Protein AF-A0A9E5E9B1-F1 (afdb_monomer)

Solvent-accessible surface area (backbone atoms only — not comparable to full-atom values): 7248 Å² total; per-residue (Å²): 93,58,74,58,40,26,56,34,20,44,53,23,48,51,59,33,61,75,58,65,75,87,74,56,67,90,76,54,56,95,56,31,43,48,55,49,19,56,43,47,46,57,41,46,51,32,46,51,51,28,53,52,60,43,71,72,50,78,58,89,49,73,68,49,57,66,48,49,62,55,48,51,52,42,44,53,50,50,50,47,35,51,50,53,47,24,52,35,18,61,73,68,45,80,72,79,71,68,72,60,62,58,97,82,41,48,35,51,57,58,32,26,50,54,17,55,80,58,75,17,67,55,47,31,52,82,61,90,64,64,126

Mean predicted aligned error: 3.21 Å

Radius of gyration: 15.57 Å; Cα contacts (8 Å, |Δi|>4): 146; chains: 1; bounding box: 39×21×41 Å

Structure (mmCIF, N/CA/C/O backbone):
data_AF-A0A9E5E9B1-F1
#
_entry.id   AF-A0A9E5E9B1-F1
#
loop_
_atom_site.group_PDB
_atom_site.id
_atom_site.type_symbol
_atom_site.label_atom_id
_atom_site.label_alt_id
_atom_site.label_comp_id
_atom_site.label_asym_id
_atom_site.label_entity_id
_atom_site.label_seq_id
_atom_site.pdbx_PDB_ins_code
_atom_site.Cartn_x
_atom_site.Cartn_y
_atom_site.Cartn_z
_atom_site.occupancy
_atom_site.B_iso_or_equiv
_atom_site.auth_seq_id
_atom_site.auth_comp_id
_atom_site.auth_asym_id
_atom_site.auth_atom_id
_atom_site.pdbx_PDB_model_num
ATOM 1 N N . TRP A 1 1 ? -6.855 1.944 19.009 1.00 93.75 1 TRP A N 1
ATOM 2 C CA . TRP A 1 1 ? -6.585 1.388 17.671 1.00 93.75 1 TRP A CA 1
ATOM 3 C C . TRP A 1 1 ? -6.003 2.449 16.738 1.00 93.75 1 TRP A C 1
ATOM 5 O O . TRP A 1 1 ? -4.863 2.293 16.337 1.00 93.75 1 TRP A O 1
ATOM 15 N N . GLN A 1 2 ? -6.689 3.573 16.507 1.00 94.94 2 GLN A N 1
ATOM 16 C CA . GLN A 1 2 ? -6.242 4.654 15.609 1.00 94.94 2 GLN A CA 1
ATOM 17 C C . GLN A 1 2 ? -4.770 5.093 15.777 1.00 94.94 2 GLN A C 1
ATOM 19 O O . GLN A 1 2 ? -3.991 5.004 14.839 1.00 94.94 2 GLN A O 1
ATOM 24 N N . GLN A 1 3 ? -4.357 5.528 16.976 1.00 96.44 3 GLN A N 1
ATOM 25 C CA . GLN A 1 3 ? -2.970 5.972 17.223 1.00 96.44 3 GLN A CA 1
ATOM 26 C C . GLN A 1 3 ? -1.933 4.869 16.961 1.00 96.44 3 GLN A C 1
ATOM 28 O O . GLN A 1 3 ? -0.807 5.143 16.554 1.00 96.44 3 GLN A O 1
ATOM 33 N N . TYR A 1 4 ? -2.314 3.616 17.213 1.00 97.62 4 TYR A N 1
ATOM 34 C CA . TYR A 1 4 ? -1.470 2.467 16.921 1.00 97.62 4 TYR A CA 1
ATOM 35 C C . TYR A 1 4 ? -1.344 2.264 15.408 1.00 97.62 4 TYR A C 1
ATOM 37 O O . TYR A 1 4 ? -0.228 2.108 14.925 1.00 97.62 4 TYR A O 1
ATOM 45 N N . ALA A 1 5 ? -2.455 2.336 14.670 1.00 98.19 5 ALA A N 1
ATOM 46 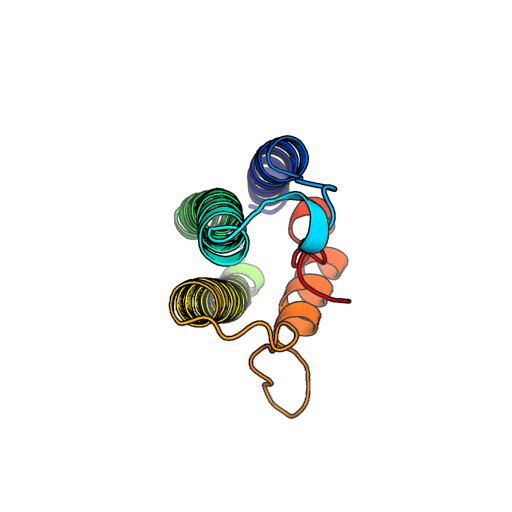C CA . ALA A 1 5 ? -2.454 2.222 13.218 1.00 98.19 5 ALA A CA 1
ATOM 47 C C . ALA A 1 5 ? -1.626 3.321 12.550 1.00 98.19 5 ALA A C 1
ATOM 49 O O . ALA A 1 5 ? -0.724 3.000 11.782 1.00 98.19 5 ALA A O 1
ATOM 50 N N . GLU A 1 6 ? -1.811 4.581 12.950 1.00 98.44 6 GLU A N 1
ATOM 51 C CA . GLU A 1 6 ? -0.997 5.691 12.446 1.00 98.44 6 GLU A CA 1
ATOM 52 C C . GLU A 1 6 ? 0.501 5.432 12.650 1.00 98.44 6 GLU A C 1
ATOM 54 O O . GLU A 1 6 ? 1.291 5.574 11.721 1.00 98.44 6 GLU A O 1
ATOM 59 N N . LYS A 1 7 ? 0.907 4.956 13.835 1.00 98.56 7 LYS A N 1
ATOM 60 C CA . LYS A 1 7 ? 2.312 4.623 14.107 1.00 98.56 7 LYS A CA 1
ATOM 61 C C . LYS A 1 7 ? 2.855 3.533 13.171 1.00 98.56 7 LYS A C 1
ATOM 63 O O . LYS A 1 7 ? 4.022 3.600 12.792 1.00 98.56 7 LYS A O 1
ATOM 68 N N . ARG A 1 8 ? 2.048 2.524 12.821 1.00 98.69 8 ARG A N 1
ATOM 69 C CA . ARG A 1 8 ? 2.454 1.464 11.880 1.00 98.69 8 ARG A CA 1
ATOM 70 C C . ARG A 1 8 ? 2.595 1.998 10.463 1.00 98.69 8 ARG A C 1
ATOM 72 O O . ARG A 1 8 ? 3.590 1.703 9.809 1.00 98.69 8 ARG A O 1
ATOM 79 N N . CYS A 1 9 ? 1.659 2.832 10.032 1.00 98.62 9 CYS A N 1
ATOM 80 C CA . CYS A 1 9 ? 1.703 3.429 8.706 1.00 98.62 9 CYS A CA 1
ATOM 81 C C . CYS A 1 9 ? 2.863 4.425 8.550 1.00 98.62 9 CYS A C 1
ATOM 83 O O . CYS A 1 9 ? 3.536 4.389 7.528 1.00 98.62 9 CYS A O 1
ATOM 85 N N . VAL A 1 10 ? 3.184 5.226 9.578 1.00 98.62 10 VAL A N 1
ATOM 86 C CA . VAL A 1 10 ? 4.380 6.097 9.585 1.00 98.62 10 VAL A CA 1
ATOM 87 C C . VAL A 1 10 ? 5.660 5.288 9.362 1.00 98.62 10 VAL A C 1
ATOM 89 O O . VAL A 1 10 ? 6.511 5.690 8.574 1.00 98.62 10 VAL A O 1
ATOM 92 N N . ALA A 1 11 ? 5.806 4.144 10.038 1.00 98.44 11 ALA A N 1
ATOM 93 C CA . ALA A 1 11 ? 6.977 3.287 9.856 1.00 98.44 11 ALA A CA 1
ATOM 94 C C . ALA A 1 11 ? 7.051 2.729 8.422 1.00 98.44 11 ALA A C 1
ATOM 96 O O . ALA A 1 11 ? 8.099 2.802 7.783 1.00 98.44 11 ALA A O 1
ATOM 97 N N . ALA A 1 12 ? 5.925 2.250 7.882 1.00 98.31 12 ALA A N 1
ATOM 98 C CA . ALA A 1 12 ? 5.861 1.753 6.508 1.00 98.31 12 ALA A CA 1
ATOM 99 C C . ALA A 1 12 ? 6.136 2.841 5.455 1.00 98.31 12 ALA A C 1
ATOM 101 O O . ALA A 1 12 ? 6.774 2.563 4.436 1.00 98.31 12 ALA A O 1
ATOM 102 N N . GLU A 1 13 ? 5.674 4.072 5.694 1.00 97.81 13 GLU A N 1
ATOM 103 C CA . GLU A 1 13 ? 5.943 5.235 4.847 1.00 97.81 13 GLU A CA 1
ATOM 104 C C . GLU A 1 13 ? 7.432 5.593 4.848 1.00 97.81 13 GLU A C 1
ATOM 106 O O . GLU A 1 13 ? 8.003 5.802 3.779 1.00 97.81 13 GLU A O 1
ATOM 111 N N . GLN A 1 14 ? 8.080 5.608 6.017 1.00 97.88 14 GLN A N 1
ATOM 112 C CA . GLN A 1 14 ? 9.519 5.869 6.129 1.00 97.88 14 GLN A CA 1
ATOM 113 C C . GLN A 1 14 ? 10.339 4.854 5.328 1.00 97.88 14 GLN A C 1
ATOM 115 O O . GLN A 1 14 ? 11.145 5.254 4.490 1.00 97.88 14 GLN A O 1
ATOM 120 N N . GLU A 1 15 ? 10.064 3.556 5.500 1.00 97.25 15 GLU A N 1
ATOM 121 C CA . GLU A 1 15 ? 10.721 2.494 4.725 1.00 97.25 15 GLU A CA 1
ATOM 122 C C . GLU A 1 15 ? 10.535 2.695 3.212 1.00 97.25 15 GLU A C 1
ATOM 124 O O . GLU A 1 15 ? 11.467 2.540 2.426 1.00 97.25 15 GLU A O 1
ATOM 129 N N . ARG A 1 16 ? 9.332 3.084 2.783 1.00 96.00 16 ARG A N 1
ATOM 130 C CA . ARG A 1 16 ? 9.040 3.362 1.373 1.00 96.00 16 ARG A CA 1
ATOM 131 C C . ARG A 1 16 ? 9.802 4.560 0.819 1.00 96.00 16 ARG A C 1
ATOM 133 O O . ARG A 1 16 ? 10.263 4.501 -0.318 1.00 96.00 16 ARG A O 1
ATOM 140 N N . VAL A 1 17 ? 9.901 5.645 1.583 1.00 94.38 17 VAL A N 1
ATOM 141 C CA . VAL A 1 17 ? 10.634 6.850 1.173 1.00 94.38 17 VAL A CA 1
ATOM 142 C C . VAL A 1 17 ? 12.117 6.534 0.982 1.00 94.38 17 VAL A C 1
ATOM 144 O O . VAL A 1 17 ? 12.716 6.995 0.015 1.00 94.38 17 VAL A O 1
ATOM 147 N N . GLU A 1 18 ? 12.695 5.697 1.844 1.00 95.69 18 GLU A N 1
ATOM 148 C CA . GLU A 1 18 ? 14.087 5.243 1.723 1.00 95.69 18 GLU A CA 1
ATOM 149 C C . GLU A 1 18 ? 14.337 4.371 0.480 1.00 95.69 18 GLU A C 1
ATOM 151 O O . GLU A 1 18 ? 15.457 4.322 -0.028 1.00 95.69 18 GLU A O 1
ATOM 156 N N . LEU A 1 19 ? 13.299 3.708 -0.037 1.00 94.69 19 LEU A N 1
ATOM 157 C CA . LEU A 1 19 ? 13.359 2.875 -1.242 1.00 94.69 19 LEU A CA 1
ATOM 158 C C . LEU A 1 19 ? 13.196 3.661 -2.553 1.00 94.69 19 LEU A C 1
ATOM 160 O O . LEU A 1 19 ? 13.319 3.065 -3.625 1.00 94.69 19 LEU A O 1
ATOM 164 N N . ALA A 1 20 ? 12.891 4.960 -2.496 1.00 88.81 20 ALA A N 1
ATOM 165 C CA . ALA A 1 20 ? 12.592 5.751 -3.684 1.00 88.81 20 ALA A CA 1
ATOM 166 C C . ALA A 1 20 ? 13.776 5.785 -4.670 1.00 88.81 20 ALA A C 1
ATOM 168 O O . ALA A 1 20 ? 14.876 6.230 -4.343 1.00 88.81 20 ALA A O 1
ATOM 169 N N . ASP A 1 21 ? 13.521 5.368 -5.912 1.00 87.19 21 ASP A N 1
ATOM 170 C CA . ASP A 1 21 ? 14.481 5.427 -7.014 1.00 87.19 21 ASP A CA 1
ATOM 171 C C . ASP A 1 21 ? 14.002 6.416 -8.079 1.00 87.19 21 ASP A C 1
ATOM 173 O O . ASP A 1 21 ? 13.041 6.167 -8.805 1.00 87.19 21 ASP A O 1
ATOM 177 N N . MET A 1 22 ? 14.689 7.557 -8.152 1.00 84.50 22 MET A N 1
ATOM 178 C CA . MET A 1 22 ? 14.358 8.669 -9.049 1.00 84.50 22 MET A CA 1
ATOM 179 C C . MET A 1 22 ? 15.110 8.603 -10.387 1.00 84.50 22 MET A C 1
ATOM 181 O O . MET A 1 22 ? 15.068 9.555 -11.172 1.00 84.50 22 MET A O 1
ATOM 185 N N . ARG A 1 23 ? 15.846 7.516 -10.657 1.00 84.81 23 ARG A N 1
ATOM 186 C CA . ARG A 1 23 ? 16.532 7.329 -11.941 1.00 84.81 23 ARG A CA 1
ATOM 18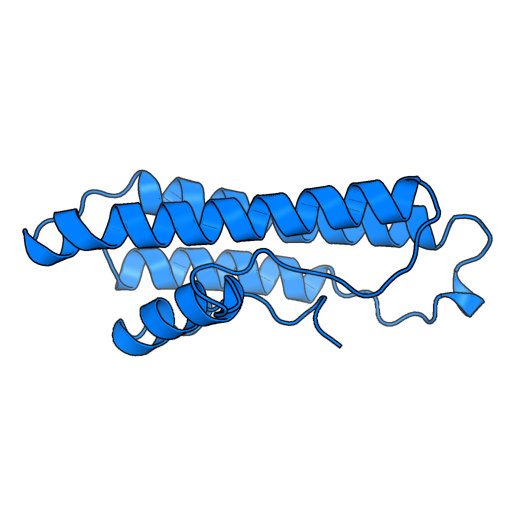7 C C . ARG A 1 23 ? 15.501 7.170 -13.059 1.00 84.81 23 ARG A C 1
ATOM 189 O O . ARG A 1 23 ? 14.474 6.514 -12.897 1.00 84.81 23 ARG A O 1
ATOM 196 N N . ARG A 1 24 ? 15.778 7.741 -14.235 1.00 78.75 24 ARG A N 1
ATOM 197 C CA . ARG A 1 24 ? 14.930 7.517 -15.416 1.00 78.75 24 ARG A CA 1
ATOM 198 C C . ARG A 1 24 ? 15.135 6.097 -15.918 1.00 78.75 24 ARG A C 1
ATOM 200 O O . ARG A 1 24 ? 16.266 5.626 -15.951 1.00 78.75 24 ARG A O 1
ATOM 207 N N . LEU A 1 25 ? 14.073 5.462 -16.414 1.00 74.69 25 LEU A N 1
ATOM 208 C CA . LEU A 1 25 ? 14.152 4.115 -16.996 1.00 74.69 25 LEU A CA 1
ATOM 209 C C . LEU A 1 25 ? 15.171 4.010 -18.147 1.00 74.69 25 LEU A C 1
ATOM 211 O O . LEU A 1 25 ? 15.790 2.968 -18.325 1.00 74.69 25 LEU A O 1
ATOM 215 N N . SER A 1 26 ? 15.404 5.094 -18.895 1.00 73.94 26 SER A N 1
ATOM 216 C CA . SER A 1 26 ? 16.444 5.149 -19.934 1.00 73.94 26 SER A CA 1
ATOM 217 C C . SER A 1 26 ? 17.868 4.975 -19.397 1.00 73.94 26 SER A C 1
ATOM 219 O O . SER A 1 26 ? 18.766 4.614 -20.152 1.00 73.94 26 SER A O 1
ATOM 221 N N . ASP A 1 27 ? 18.074 5.237 -18.105 1.00 69.31 27 ASP A N 1
ATOM 222 C CA . ASP A 1 27 ? 19.386 5.358 -17.476 1.00 69.31 27 ASP A CA 1
ATOM 223 C C . ASP A 1 27 ? 19.770 4.077 -16.689 1.00 69.31 27 ASP A C 1
ATOM 225 O O . ASP A 1 27 ? 20.893 3.975 -16.199 1.00 69.31 27 ASP A O 1
ATOM 229 N N . VAL A 1 28 ? 18.867 3.085 -16.576 1.00 69.44 28 VAL A N 1
ATOM 230 C CA . VAL A 1 28 ? 19.024 1.863 -15.742 1.00 69.44 28 VAL A CA 1
ATOM 231 C C . VAL A 1 28 ? 19.347 0.568 -16.506 1.00 69.44 28 VAL A C 1
ATOM 233 O O . VAL A 1 28 ? 19.501 -0.487 -15.888 1.00 69.44 28 VAL A O 1
ATOM 236 N N . GLY A 1 29 ? 19.549 0.643 -17.825 1.00 74.94 29 GLY A N 1
ATOM 237 C CA . GLY A 1 29 ? 19.970 -0.502 -18.644 1.00 74.94 29 GLY A CA 1
ATOM 238 C C . GLY A 1 29 ? 18.855 -1.536 -18.895 1.00 74.94 29 GLY A C 1
ATOM 239 O O . GLY A 1 29 ? 17.685 -1.246 -18.656 1.00 74.94 29 GLY A O 1
ATOM 240 N N . PRO A 1 30 ? 19.185 -2.737 -19.410 1.00 81.31 30 PRO A N 1
ATOM 241 C CA . PRO A 1 30 ? 18.186 -3.723 -19.843 1.00 81.3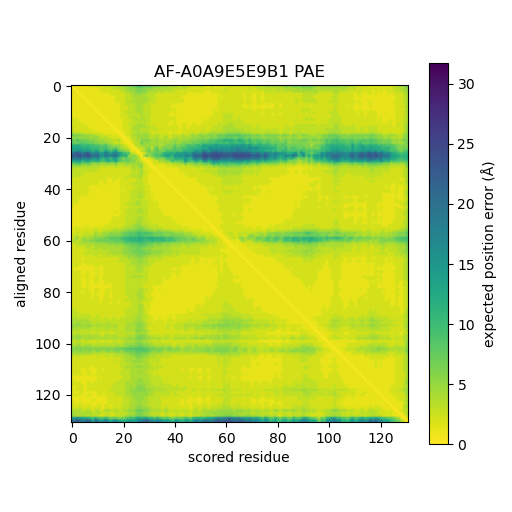1 30 PRO A CA 1
ATOM 242 C C . PRO A 1 30 ? 17.317 -4.283 -18.702 1.00 81.31 30 PRO A C 1
ATOM 244 O O . PRO A 1 30 ? 16.182 -4.671 -18.959 1.00 81.31 30 PRO A O 1
ATOM 247 N N . ASP A 1 31 ? 17.804 -4.257 -17.457 1.00 88.75 31 ASP A N 1
ATOM 248 C CA . ASP A 1 31 ? 17.105 -4.798 -16.277 1.00 88.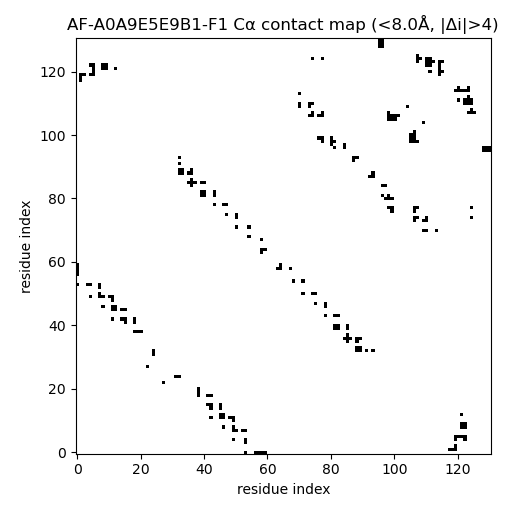75 31 ASP A CA 1
ATOM 249 C C . ASP A 1 31 ? 16.275 -3.740 -15.521 1.00 88.75 31 ASP A C 1
ATOM 251 O O . ASP A 1 31 ? 15.915 -3.919 -14.354 1.00 88.75 31 ASP A O 1
ATOM 255 N N . ALA A 1 32 ? 16.011 -2.591 -16.152 1.00 91.31 32 ALA A N 1
ATOM 256 C CA . ALA A 1 32 ? 15.342 -1.449 -15.534 1.00 91.31 32 ALA A CA 1
ATOM 257 C C . ALA A 1 32 ? 13.981 -1.805 -14.912 1.00 91.31 32 ALA A C 1
ATOM 259 O O . ALA A 1 32 ? 13.672 -1.385 -13.795 1.00 91.31 32 ALA A O 1
ATOM 260 N N . LEU A 1 33 ? 13.172 -2.598 -15.620 1.00 93.12 33 LEU A N 1
ATOM 261 C CA . LEU A 1 33 ? 11.835 -2.978 -15.159 1.00 93.12 33 LEU A CA 1
ATOM 262 C C . LEU A 1 33 ? 11.898 -3.999 -14.022 1.00 93.12 33 LEU A C 1
ATOM 264 O O . LEU A 1 33 ? 11.124 -3.903 -13.074 1.00 93.12 33 LEU A O 1
ATOM 268 N N . GLN A 1 34 ? 12.870 -4.912 -14.049 1.00 94.94 34 GLN A N 1
ATOM 269 C CA . GLN A 1 34 ? 13.113 -5.872 -12.974 1.00 94.94 34 GLN A CA 1
ATOM 270 C C . GLN A 1 34 ? 13.569 -5.162 -11.693 1.00 94.94 34 GLN A C 1
ATOM 272 O O . GLN A 1 34 ? 13.075 -5.473 -10.608 1.00 94.94 34 GLN A O 1
ATOM 277 N N . GLN A 1 35 ? 14.461 -4.172 -11.806 1.00 94.00 35 GLN A N 1
ATOM 278 C CA . GLN A 1 35 ? 14.867 -3.338 -10.669 1.00 94.00 35 GLN A CA 1
ATOM 279 C C . GLN A 1 35 ? 13.675 -2.569 -10.091 1.00 94.00 35 GLN A C 1
ATOM 281 O O . GLN A 1 35 ? 13.487 -2.551 -8.873 1.00 94.00 35 GLN A O 1
ATOM 286 N N . ARG A 1 36 ? 12.831 -1.988 -10.954 1.00 94.06 36 ARG A N 1
ATOM 287 C CA . ARG A 1 36 ? 11.622 -1.277 -10.524 1.00 94.06 36 ARG A CA 1
ATOM 288 C C . ARG A 1 36 ? 10.630 -2.208 -9.830 1.00 94.06 36 ARG A C 1
ATOM 290 O O . ARG A 1 36 ? 10.155 -1.867 -8.753 1.00 94.06 36 ARG A O 1
ATOM 297 N N . ALA A 1 37 ? 10.372 -3.390 -10.386 1.00 96.38 37 ALA A N 1
ATOM 298 C CA . ALA A 1 37 ? 9.516 -4.401 -9.769 1.00 96.38 37 ALA A CA 1
ATOM 299 C C . ALA A 1 37 ? 10.006 -4.783 -8.363 1.00 96.38 37 ALA A C 1
ATOM 301 O O . ALA A 1 37 ? 9.216 -4.843 -7.426 1.00 96.38 37 ALA A O 1
ATOM 302 N N . ALA A 1 38 ? 11.319 -4.962 -8.186 1.00 97.25 38 ALA A N 1
ATOM 303 C CA . ALA A 1 38 ? 11.906 -5.276 -6.884 1.00 97.25 38 ALA A CA 1
ATOM 304 C C . ALA A 1 38 ? 11.757 -4.135 -5.858 1.00 97.25 38 ALA A C 1
ATOM 306 O O . ALA A 1 38 ? 11.636 -4.395 -4.661 1.00 97.25 38 ALA A O 1
ATOM 307 N N . ILE A 1 39 ? 11.769 -2.873 -6.299 1.00 96.44 39 ILE A N 1
ATOM 308 C CA . ILE A 1 39 ? 11.473 -1.724 -5.430 1.00 96.44 39 ILE A CA 1
ATOM 309 C C . ILE A 1 39 ? 9.991 -1.717 -5.050 1.00 96.44 39 ILE A C 1
ATOM 311 O O . ILE A 1 39 ? 9.672 -1.553 -3.872 1.00 96.44 39 ILE A O 1
ATOM 315 N N . VAL A 1 40 ? 9.095 -1.946 -6.019 1.00 97.19 40 VAL A N 1
ATOM 316 C CA . VAL A 1 40 ? 7.647 -2.040 -5.778 1.00 97.19 40 VAL A CA 1
ATOM 317 C C . VAL A 1 40 ? 7.331 -3.146 -4.773 1.00 97.19 40 VAL A C 1
ATOM 319 O O . VAL A 1 40 ? 6.553 -2.895 -3.856 1.00 97.19 40 VAL A O 1
ATOM 322 N N . ASP A 1 41 ? 7.956 -4.323 -4.882 1.00 98.56 41 ASP A N 1
ATOM 323 C CA . ASP A 1 41 ? 7.799 -5.407 -3.903 1.00 98.56 41 ASP A CA 1
ATOM 324 C C . ASP A 1 41 ? 8.153 -4.946 -2.497 1.00 98.56 41 ASP A C 1
ATOM 326 O O . ASP A 1 41 ? 7.318 -5.023 -1.605 1.00 98.56 41 ASP A O 1
ATOM 330 N N . LYS A 1 42 ? 9.371 -4.427 -2.303 1.00 98.44 42 LYS A N 1
ATOM 331 C CA . LYS A 1 42 ? 9.858 -4.017 -0.979 1.00 98.44 42 LYS A CA 1
ATOM 332 C C . LYS A 1 42 ? 8.984 -2.923 -0.372 1.00 98.44 42 LYS A C 1
ATOM 334 O O . LYS A 1 42 ? 8.672 -2.962 0.815 1.00 98.44 42 LYS A O 1
ATOM 339 N N . ALA A 1 43 ? 8.566 -1.968 -1.201 1.00 98.12 43 ALA A N 1
ATOM 340 C CA . ALA A 1 43 ? 7.636 -0.916 -0.820 1.00 98.12 43 ALA A CA 1
ATOM 341 C C . ALA A 1 43 ? 6.251 -1.474 -0.455 1.00 98.12 43 ALA A C 1
ATOM 343 O O . ALA A 1 43 ? 5.582 -0.927 0.414 1.00 98.12 43 ALA A O 1
ATOM 344 N N . THR A 1 44 ? 5.807 -2.543 -1.114 1.00 98.62 44 THR A N 1
ATOM 345 C CA . THR A 1 44 ? 4.525 -3.205 -0.837 1.00 98.62 44 THR A CA 1
ATOM 346 C C . THR A 1 44 ? 4.611 -4.090 0.407 1.00 98.62 44 THR A C 1
ATOM 348 O O . THR A 1 44 ? 3.664 -4.121 1.187 1.00 98.62 44 THR A O 1
ATOM 351 N N . ASP A 1 45 ? 5.760 -4.717 0.670 1.00 98.75 45 ASP A N 1
ATOM 352 C CA . ASP A 1 45 ? 6.001 -5.495 1.888 1.00 98.75 45 ASP A CA 1
ATOM 353 C C . ASP A 1 45 ? 5.879 -4.626 3.152 1.00 98.75 45 ASP A C 1
ATOM 355 O O . ASP A 1 45 ? 5.399 -5.104 4.181 1.00 98.75 45 ASP A O 1
ATOM 359 N N . SER A 1 46 ? 6.325 -3.361 3.112 1.00 98.50 46 SER A N 1
ATOM 360 C CA . SER A 1 46 ? 6.213 -2.463 4.273 1.00 98.50 46 SER A CA 1
ATOM 361 C C . SER A 1 46 ? 4.757 -2.110 4.580 1.00 98.50 46 SER A C 1
ATOM 363 O O . SER A 1 46 ? 4.345 -2.128 5.742 1.00 98.50 46 SER A O 1
ATOM 365 N N . ILE A 1 47 ? 3.956 -1.873 3.538 1.00 98.56 47 ILE A N 1
ATOM 366 C CA . ILE A 1 47 ? 2.511 -1.651 3.640 1.00 98.56 47 ILE A CA 1
ATOM 367 C C . ILE A 1 47 ? 1.829 -2.895 4.212 1.00 98.56 47 ILE A C 1
ATOM 369 O O . ILE A 1 47 ? 1.071 -2.800 5.174 1.00 98.56 47 ILE A O 1
ATOM 373 N N . GLU A 1 48 ? 2.115 -4.064 3.640 1.00 98.81 48 GLU A N 1
ATOM 374 C CA . GLU A 1 48 ? 1.532 -5.340 4.046 1.00 98.81 48 GLU A CA 1
ATOM 375 C C . GLU A 1 48 ? 1.776 -5.626 5.532 1.00 98.81 48 GLU A C 1
ATOM 377 O O . GLU A 1 48 ? 0.813 -5.858 6.268 1.00 98.81 48 GLU A O 1
ATOM 382 N N . ARG A 1 49 ? 3.023 -5.465 6.000 1.00 98.75 49 ARG A N 1
ATOM 383 C CA . ARG A 1 49 ? 3.371 -5.574 7.426 1.00 98.75 49 ARG A CA 1
ATOM 384 C C . ARG A 1 49 ? 2.573 -4.614 8.303 1.00 98.75 49 ARG A C 1
ATOM 386 O O . ARG A 1 49 ? 2.081 -5.026 9.351 1.00 98.75 49 ARG A O 1
ATOM 393 N N . ALA A 1 50 ? 2.434 -3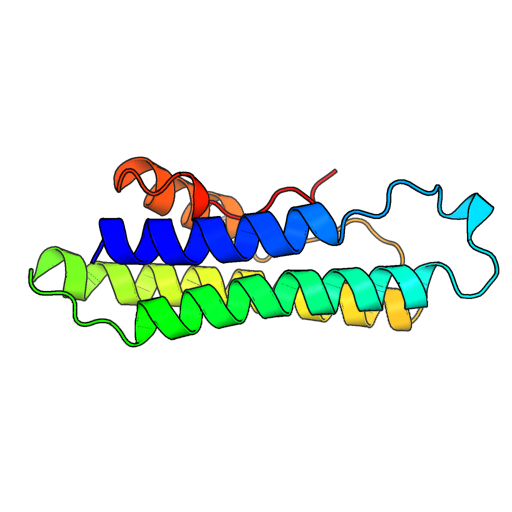.348 7.904 1.00 98.56 50 ALA A N 1
ATOM 394 C CA . ALA A 1 50 ? 1.647 -2.388 8.673 1.00 98.56 50 ALA A CA 1
ATOM 395 C C . ALA A 1 50 ? 0.172 -2.801 8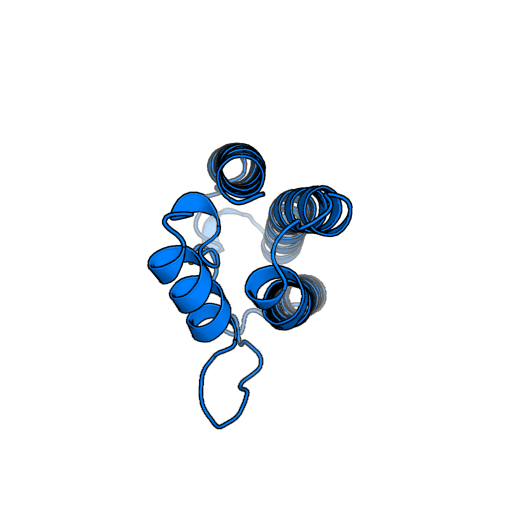.750 1.00 98.56 50 ALA A C 1
ATOM 397 O O . ALA A 1 50 ? -0.405 -2.780 9.835 1.00 98.56 50 ALA A O 1
ATOM 398 N N . VAL A 1 51 ? -0.428 -3.225 7.635 1.00 98.69 51 VAL A N 1
ATOM 399 C CA . VAL A 1 51 ? -1.824 -3.687 7.597 1.00 98.69 51 VAL A CA 1
ATOM 400 C C . VAL A 1 51 ? -2.007 -4.961 8.431 1.00 98.69 51 VAL A C 1
ATOM 402 O O . VAL A 1 51 ? -2.999 -5.063 9.149 1.00 98.69 51 VAL A O 1
ATOM 405 N N . ASP A 1 52 ? -1.050 -5.897 8.409 1.00 98.81 52 ASP A N 1
ATOM 406 C CA . ASP A 1 52 ? -1.070 -7.104 9.254 1.00 98.81 52 ASP A CA 1
ATOM 407 C C . ASP A 1 52 ? -1.011 -6.754 10.746 1.00 98.81 52 ASP A C 1
ATOM 409 O O . ASP A 1 52 ? -1.853 -7.202 11.530 1.00 98.81 52 ASP A O 1
ATOM 413 N N . ASP A 1 53 ? -0.076 -5.883 11.133 1.00 98.62 53 ASP A N 1
ATOM 414 C CA . ASP A 1 53 ? 0.062 -5.401 12.509 1.00 98.62 53 ASP A CA 1
ATOM 415 C C . ASP A 1 53 ? -1.216 -4.710 13.004 1.00 98.62 53 ASP A C 1
ATOM 417 O O . ASP A 1 53 ? -1.572 -4.825 14.181 1.00 98.62 53 ASP A O 1
ATOM 421 N N . ILE A 1 54 ? -1.890 -3.964 12.124 1.00 98.25 54 ILE A N 1
ATOM 422 C CA . ILE A 1 54 ? -3.133 -3.249 12.417 1.00 98.25 54 ILE A CA 1
ATOM 423 C C . ILE A 1 54 ? -4.318 -4.208 12.545 1.00 98.25 54 ILE A C 1
ATOM 425 O O . ILE A 1 54 ? -5.124 -4.058 13.469 1.00 98.25 54 ILE A O 1
ATOM 429 N N . ALA A 1 55 ? -4.425 -5.185 11.645 1.00 98.00 55 ALA A N 1
ATOM 430 C CA . ALA A 1 55 ? -5.483 -6.189 11.661 1.00 98.00 55 ALA A CA 1
ATOM 431 C C . ALA A 1 55 ? -5.417 -7.073 12.919 1.00 98.00 55 ALA A C 1
ATOM 433 O O . ALA A 1 55 ? -6.452 -7.488 13.439 1.00 98.00 55 ALA A O 1
ATOM 434 N N . ALA A 1 56 ? -4.213 -7.314 13.446 1.00 97.75 56 ALA A N 1
ATOM 435 C CA . ALA A 1 56 ? -4.006 -8.066 14.681 1.00 97.75 56 ALA A CA 1
ATOM 436 C C . ALA A 1 56 ? -4.394 -7.293 15.959 1.00 97.75 56 ALA A C 1
ATOM 438 O O . ALA A 1 56 ? -4.544 -7.898 17.023 1.00 97.75 56 ALA A O 1
ATOM 439 N N . GLN A 1 57 ? -4.551 -5.965 15.893 1.00 96.69 57 GLN A N 1
ATOM 440 C CA . GLN A 1 57 ? -4.870 -5.135 17.053 1.00 96.69 57 GLN A CA 1
ATOM 441 C C . GLN A 1 57 ? -6.389 -5.101 17.313 1.00 96.69 57 GLN A C 1
ATOM 443 O O . GLN A 1 57 ? -7.139 -4.615 16.465 1.00 96.69 57 GLN A O 1
ATOM 448 N N . PRO A 1 58 ? -6.867 -5.488 18.514 1.00 92.56 58 PRO A N 1
ATOM 449 C CA . PRO A 1 58 ? -8.288 -5.420 18.841 1.00 92.56 58 PRO A CA 1
ATOM 450 C C . PRO A 1 58 ? -8.872 -4.004 18.743 1.00 92.56 58 PRO A C 1
ATOM 452 O O . PRO A 1 58 ? -8.253 -3.021 19.175 1.00 92.56 58 PRO A O 1
ATOM 455 N N . VAL A 1 59 ? -10.102 -3.925 18.230 1.00 93.81 59 VAL A N 1
ATOM 456 C CA . VAL A 1 59 ? -10.928 -2.712 18.184 1.00 93.81 59 VAL A CA 1
ATOM 457 C C . VAL A 1 59 ? -11.998 -2.812 19.269 1.00 93.81 59 VAL A C 1
ATOM 459 O O . VAL A 1 59 ? -12.689 -3.825 19.372 1.00 93.81 59 VAL A O 1
ATOM 462 N N . ALA A 1 60 ? -12.092 -1.793 20.123 1.00 88.69 60 ALA A N 1
ATOM 463 C CA . ALA A 1 60 ? -12.893 -1.864 21.345 1.00 88.69 60 ALA A CA 1
ATOM 464 C C . ALA A 1 60 ? -14.363 -1.472 21.139 1.00 88.69 60 ALA A C 1
ATOM 466 O O . ALA A 1 60 ? -15.231 -2.038 21.795 1.00 88.69 60 ALA A O 1
ATOM 467 N N . ASP A 1 61 ? -14.643 -0.505 20.265 1.00 92.31 61 ASP A N 1
ATOM 468 C CA . ASP A 1 61 ? -15.991 0.011 20.036 1.00 92.31 61 ASP A CA 1
ATOM 469 C C . ASP A 1 61 ? -16.713 -0.722 18.894 1.00 92.31 61 ASP A C 1
ATOM 471 O O . ASP A 1 61 ? -16.097 -1.138 17.912 1.00 92.31 61 ASP A O 1
ATOM 475 N N . GLU A 1 62 ? -18.038 -0.856 19.014 1.00 94.19 62 GLU A N 1
ATOM 476 C CA . GLU A 1 62 ? -18.886 -1.590 18.060 1.00 94.19 62 GLU A CA 1
ATOM 477 C C . GLU A 1 62 ? -18.791 -1.028 16.637 1.00 94.19 62 GLU A C 1
ATOM 479 O O . GLU A 1 62 ? -18.721 -1.781 15.664 1.00 94.19 62 GLU A O 1
ATOM 484 N N . LYS A 1 63 ? -18.745 0.305 16.506 1.00 92.62 63 LYS A N 1
ATOM 485 C CA . LYS A 1 63 ? -18.615 0.966 15.204 1.00 92.62 63 LYS A CA 1
ATOM 486 C C . LYS A 1 63 ? -17.303 0.556 14.541 1.00 92.62 63 LYS A C 1
ATOM 488 O O . LYS A 1 63 ? -17.316 0.125 13.391 1.00 92.62 63 LYS A O 1
ATOM 493 N N . GLY A 1 64 ? -16.191 0.663 15.260 1.00 93.62 64 GLY A N 1
ATOM 494 C CA . GLY A 1 64 ? -14.875 0.254 14.797 1.00 93.62 64 GLY A CA 1
ATOM 495 C C . GLY A 1 64 ? -14.825 -1.225 14.410 1.00 93.62 64 GLY A C 1
ATOM 496 O O . GLY A 1 64 ? -14.308 -1.551 13.346 1.00 93.62 64 GLY A O 1
ATOM 497 N N . GLN A 1 65 ? -15.423 -2.113 15.207 1.00 95.62 65 GLN A N 1
ATOM 498 C CA . GLN A 1 65 ? -15.511 -3.545 14.886 1.00 95.62 65 GLN A CA 1
ATOM 499 C C . GLN A 1 65 ? -16.268 -3.819 13.580 1.00 95.62 65 GLN A C 1
ATOM 501 O O . GLN A 1 65 ? -15.923 -4.760 12.869 1.00 95.62 65 GLN A O 1
ATOM 506 N N . ALA A 1 66 ? -17.260 -2.993 13.239 1.00 96.31 66 ALA A N 1
ATOM 507 C CA . ALA A 1 66 ? -18.005 -3.122 11.991 1.00 96.31 66 ALA A CA 1
ATOM 508 C C . ALA A 1 66 ? -17.241 -2.584 10.766 1.00 96.31 66 ALA A C 1
ATOM 510 O O . ALA A 1 66 ? -17.337 -3.168 9.689 1.00 96.31 66 ALA A O 1
ATOM 511 N N . ILE A 1 67 ? -16.494 -1.479 10.903 1.00 96.25 67 ILE A N 1
ATOM 512 C CA . ILE A 1 67 ? -15.908 -0.769 9.746 1.00 96.25 67 ILE A CA 1
ATOM 513 C C . ILE A 1 67 ? -14.424 -1.061 9.507 1.00 96.25 67 ILE A C 1
ATOM 515 O O . ILE A 1 67 ? -13.981 -1.040 8.360 1.00 96.25 67 ILE A O 1
ATOM 519 N N . VAL A 1 68 ? -13.643 -1.351 10.553 1.00 97.38 68 VAL A N 1
ATOM 520 C CA . VAL A 1 68 ? -12.198 -1.605 10.423 1.00 97.38 68 VAL A CA 1
ATOM 521 C C . VAL A 1 68 ? -11.907 -2.823 9.539 1.00 97.38 68 VAL A C 1
ATOM 523 O O . VAL A 1 68 ? -11.057 -2.698 8.659 1.00 97.38 68 VAL A O 1
ATOM 526 N N . PRO A 1 69 ? -12.602 -3.972 9.673 1.00 97.81 69 PRO A N 1
ATOM 527 C CA . PRO A 1 69 ? -12.355 -5.118 8.796 1.00 97.81 69 PRO A CA 1
ATOM 528 C C . PRO A 1 69 ? -12.615 -4.820 7.314 1.00 97.81 69 PRO A C 1
ATOM 530 O O . PRO A 1 69 ? -11.903 -5.335 6.457 1.00 97.81 69 PRO A O 1
ATOM 533 N N . LEU A 1 70 ? -13.598 -3.964 7.010 1.00 97.69 70 LEU A N 1
ATOM 534 C CA . LEU A 1 70 ? -13.901 -3.547 5.638 1.00 97.69 70 LEU A CA 1
ATOM 535 C C . LEU A 1 70 ? -12.771 -2.691 5.061 1.00 97.69 70 LEU A C 1
ATOM 537 O O . LEU A 1 70 ? -12.324 -2.937 3.946 1.00 97.69 70 LEU A O 1
ATOM 541 N N . TRP A 1 71 ? -12.256 -1.744 5.847 1.00 97.94 71 TRP A N 1
ATOM 542 C CA . TRP A 1 71 ? -11.105 -0.937 5.445 1.00 97.94 71 TRP A CA 1
ATOM 543 C C . TRP A 1 71 ? -9.837 -1.781 5.247 1.00 97.94 71 TRP A C 1
ATOM 545 O O . TRP A 1 71 ? -9.111 -1.579 4.278 1.00 97.94 71 TRP A O 1
ATOM 555 N N . ILE A 1 72 ? -9.592 -2.772 6.113 1.00 98.56 72 ILE A N 1
ATOM 556 C CA . ILE A 1 72 ? -8.483 -3.723 5.937 1.00 98.56 72 ILE A CA 1
ATOM 557 C C . ILE A 1 72 ? -8.651 -4.527 4.641 1.00 98.56 72 ILE A C 1
ATOM 559 O O . ILE A 1 72 ? -7.673 -4.720 3.924 1.00 98.56 72 ILE A O 1
ATOM 563 N N . ALA A 1 73 ? -9.867 -4.965 4.305 1.00 98.56 73 ALA A N 1
ATOM 564 C CA . ALA A 1 73 ? -10.134 -5.672 3.052 1.00 98.56 73 ALA A CA 1
ATOM 565 C C . ALA A 1 73 ? -9.899 -4.786 1.814 1.00 98.56 73 ALA A C 1
ATOM 567 O O . ALA A 1 73 ? -9.282 -5.238 0.844 1.00 98.56 73 ALA A O 1
ATOM 568 N N . ASP A 1 74 ? -10.316 -3.517 1.867 1.00 98.50 74 ASP A N 1
ATOM 569 C CA . ASP A 1 74 ? -10.011 -2.540 0.816 1.00 98.50 74 ASP A CA 1
ATOM 570 C C . ASP A 1 74 ? -8.482 -2.365 0.668 1.00 98.50 74 ASP A C 1
ATOM 572 O O . ASP A 1 74 ? -7.949 -2.409 -0.441 1.00 98.50 74 ASP A O 1
ATOM 576 N N . TYR A 1 75 ? -7.741 -2.279 1.780 1.00 98.31 75 TYR A N 1
ATOM 577 C CA . TYR A 1 75 ? -6.276 -2.182 1.756 1.00 98.31 75 TYR A CA 1
ATOM 578 C C . TYR A 1 75 ? -5.612 -3.433 1.161 1.00 98.31 75 TYR A C 1
ATOM 580 O O . TYR A 1 75 ? -4.664 -3.329 0.385 1.00 98.31 75 TYR A O 1
ATOM 588 N N . ARG A 1 76 ? -6.108 -4.633 1.483 1.00 98.69 76 ARG A N 1
ATOM 589 C CA . ARG A 1 76 ? -5.586 -5.890 0.916 1.00 98.69 76 ARG A CA 1
ATOM 590 C C . ARG A 1 76 ? -5.795 -5.971 -0.591 1.00 98.69 76 ARG A C 1
ATOM 592 O O . ARG A 1 76 ? -4.919 -6.475 -1.284 1.00 98.69 76 ARG A O 1
ATOM 599 N N . THR A 1 77 ? -6.899 -5.421 -1.089 1.00 98.62 77 THR A N 1
ATOM 600 C CA . THR A 1 77 ? -7.136 -5.282 -2.532 1.00 98.62 77 THR A CA 1
ATOM 601 C C . THR A 1 77 ? -6.092 -4.358 -3.162 1.00 98.62 77 THR A C 1
ATOM 603 O O . THR A 1 77 ? -5.429 -4.745 -4.116 1.00 98.62 77 THR A O 1
ATOM 606 N N . TYR A 1 78 ? -5.841 -3.191 -2.563 1.00 98.31 78 TYR A N 1
ATOM 607 C CA . TYR A 1 78 ? -4.795 -2.278 -3.033 1.00 98.31 78 TYR A CA 1
ATOM 608 C C . TYR A 1 78 ? -3.382 -2.903 -3.000 1.00 98.31 78 TYR A C 1
ATOM 610 O O . TYR A 1 78 ? -2.587 -2.704 -3.917 1.00 98.31 78 TYR A O 1
ATOM 618 N N . ILE A 1 79 ? -3.052 -3.692 -1.968 1.00 98.69 79 ILE A N 1
ATOM 619 C CA . ILE A 1 79 ? -1.789 -4.452 -1.898 1.00 98.69 79 ILE A CA 1
ATOM 620 C C . ILE A 1 79 ? -1.691 -5.438 -3.065 1.00 98.69 79 ILE A C 1
ATOM 622 O O . ILE A 1 79 ? -0.642 -5.514 -3.704 1.00 98.69 79 ILE A O 1
ATOM 626 N N . GLN A 1 80 ? -2.770 -6.165 -3.357 1.00 98.69 80 GLN A N 1
ATOM 627 C CA . GLN A 1 80 ? -2.814 -7.112 -4.466 1.00 98.69 80 GLN A CA 1
ATOM 628 C C . GLN A 1 80 ? -2.590 -6.413 -5.815 1.00 98.69 80 GLN A C 1
ATOM 630 O O . GLN A 1 80 ? -1.733 -6.858 -6.577 1.00 98.69 80 GLN A O 1
ATOM 635 N N . ASP A 1 81 ? -3.245 -5.274 -6.062 1.00 98.38 81 ASP A N 1
ATOM 636 C CA . ASP A 1 81 ? -3.035 -4.479 -7.282 1.00 98.38 81 ASP A CA 1
ATOM 637 C C . ASP A 1 81 ? -1.545 -4.112 -7.460 1.00 98.38 81 ASP A C 1
ATOM 639 O O . ASP A 1 81 ? -0.973 -4.222 -8.549 1.00 98.38 81 ASP A O 1
ATOM 643 N N . ARG A 1 82 ? -0.858 -3.725 -6.372 1.00 98.31 82 ARG A N 1
ATOM 644 C CA . ARG A 1 82 ? 0.584 -3.409 -6.405 1.00 98.31 82 ARG A CA 1
ATOM 645 C C . ARG A 1 82 ? 1.455 -4.624 -6.724 1.00 98.31 82 ARG A C 1
ATOM 647 O O . ARG A 1 82 ? 2.471 -4.471 -7.407 1.00 98.31 82 ARG A O 1
ATOM 654 N N . ARG A 1 83 ? 1.089 -5.817 -6.241 1.00 98.56 83 ARG A N 1
ATOM 655 C CA . ARG A 1 83 ? 1.799 -7.069 -6.563 1.00 98.56 83 ARG A CA 1
ATOM 656 C C . ARG A 1 83 ? 1.653 -7.416 -8.038 1.00 98.56 83 ARG A C 1
ATOM 658 O O . ARG A 1 83 ? 2.653 -7.700 -8.691 1.00 98.56 83 ARG A O 1
ATOM 665 N N . GLU A 1 84 ? 0.441 -7.301 -8.570 1.00 98.38 84 GLU A N 1
ATOM 666 C CA . GLU A 1 84 ? 0.157 -7.542 -9.987 1.00 98.38 84 GLU A CA 1
ATOM 667 C C . GLU A 1 84 ? 0.926 -6.573 -10.889 1.00 98.38 84 GLU A C 1
ATOM 669 O O . GLU A 1 84 ? 1.494 -6.976 -11.904 1.00 98.38 84 GLU A O 1
ATOM 674 N N . TYR A 1 85 ? 1.041 -5.310 -10.479 1.00 97.81 85 TYR A N 1
ATOM 675 C CA . TYR A 1 85 ? 1.874 -4.338 -11.179 1.00 97.81 85 TYR A CA 1
ATOM 676 C C . TYR A 1 85 ? 3.365 -4.708 -11.166 1.00 97.81 85 TYR A C 1
ATOM 678 O O . TYR A 1 85 ? 4.038 -4.614 -12.194 1.00 97.81 85 TYR A O 1
ATOM 686 N N . ALA A 1 86 ? 3.897 -5.175 -10.033 1.00 97.94 86 ALA A N 1
ATOM 687 C CA . ALA A 1 86 ? 5.276 -5.657 -9.973 1.00 97.94 86 ALA A CA 1
ATOM 688 C C . ALA A 1 86 ? 5.501 -6.869 -10.899 1.00 97.94 86 ALA A C 1
ATOM 690 O O . ALA A 1 86 ? 6.524 -6.938 -11.585 1.00 97.94 86 ALA A O 1
ATOM 691 N N . ASP A 1 87 ? 4.541 -7.793 -10.975 1.00 98.38 87 ASP A N 1
ATOM 692 C CA . ASP A 1 87 ? 4.593 -8.932 -11.898 1.00 98.38 87 ASP A CA 1
ATOM 693 C C . ASP A 1 87 ? 4.541 -8.496 -13.368 1.00 98.38 87 ASP A C 1
ATOM 695 O O . ASP A 1 87 ? 5.315 -8.999 -14.189 1.00 98.38 87 ASP A O 1
ATOM 699 N N . ALA A 1 88 ? 3.708 -7.508 -13.701 1.00 97.12 88 ALA A N 1
ATOM 700 C CA . ALA A 1 88 ? 3.647 -6.921 -15.038 1.00 97.12 88 ALA A CA 1
ATOM 701 C C . ALA A 1 88 ? 4.999 -6.313 -15.454 1.00 97.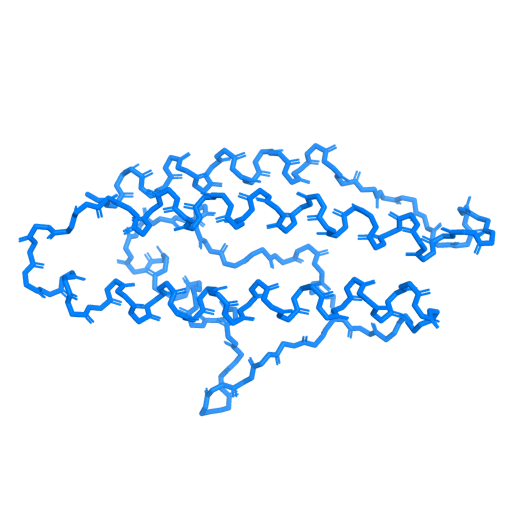12 88 ALA A C 1
ATOM 703 O O . ALA A 1 88 ? 5.493 -6.595 -16.550 1.00 97.12 88 ALA A O 1
ATOM 704 N N . LEU A 1 89 ? 5.654 -5.576 -14.549 1.00 95.88 89 LEU A N 1
ATOM 705 C CA . LEU A 1 89 ? 6.996 -5.031 -14.775 1.00 95.88 89 LEU A CA 1
ATOM 706 C C . LEU A 1 89 ? 8.030 -6.139 -15.026 1.00 95.88 89 LEU A C 1
ATOM 708 O O . LEU A 1 89 ? 8.834 -6.029 -15.955 1.00 95.88 89 LEU A O 1
ATOM 712 N N . ARG A 1 90 ? 8.000 -7.239 -14.256 1.00 96.19 90 ARG A N 1
ATOM 713 C CA . ARG A 1 90 ? 8.887 -8.400 -14.490 1.00 96.19 90 ARG A CA 1
ATOM 714 C C . ARG A 1 90 ? 8.662 -9.032 -15.860 1.00 96.19 90 ARG A C 1
ATOM 716 O O . ARG A 1 90 ? 9.628 -9.478 -16.478 1.00 96.19 90 ARG A O 1
ATOM 723 N N . ALA A 1 91 ? 7.416 -9.041 -16.331 1.00 96.38 91 ALA A N 1
ATOM 724 C CA . ALA A 1 91 ? 7.032 -9.520 -17.656 1.00 96.38 91 ALA A CA 1
ATOM 725 C C . ALA A 1 91 ? 7.368 -8.532 -18.793 1.00 96.38 91 ALA A C 1
ATOM 727 O O . ALA A 1 91 ? 7.129 -8.837 -19.960 1.00 96.38 91 ALA A O 1
ATOM 728 N N . GLY A 1 92 ? 7.936 -7.364 -18.476 1.00 94.38 92 GLY A N 1
ATOM 729 C CA . GLY A 1 92 ? 8.304 -6.340 -19.451 1.00 94.38 92 GLY A CA 1
ATOM 730 C C . GLY A 1 92 ? 7.172 -5.378 -19.817 1.00 94.38 92 GLY A C 1
ATOM 731 O O . GLY A 1 92 ? 7.356 -4.554 -20.711 1.00 94.38 92 GLY A O 1
ATOM 732 N N . ASN A 1 93 ? 6.021 -5.455 -19.142 1.00 94.31 93 ASN A N 1
ATOM 733 C CA . ASN A 1 93 ? 4.947 -4.486 -19.303 1.00 94.31 93 ASN A CA 1
ATOM 734 C C . ASN A 1 93 ? 5.186 -3.275 -18.385 1.00 94.31 93 ASN A C 1
ATOM 736 O O . ASN A 1 93 ? 5.272 -3.417 -17.170 1.00 94.31 93 ASN A O 1
ATOM 740 N N . ASN A 1 94 ? 5.275 -2.083 -18.976 1.00 90.81 94 ASN A N 1
ATOM 741 C CA . ASN A 1 94 ? 5.448 -0.811 -18.274 1.00 90.81 94 ASN A CA 1
ATOM 742 C C . ASN A 1 94 ? 4.249 0.131 -18.490 1.00 90.81 94 ASN A C 1
ATOM 744 O O . ASN A 1 94 ? 4.415 1.353 -18.535 1.00 90.81 94 ASN A O 1
ATOM 748 N N . ASP A 1 95 ? 3.055 -0.433 -18.666 1.00 93.50 95 ASP A N 1
ATOM 749 C CA . ASP A 1 95 ? 1.802 0.314 -18.594 1.00 93.50 95 ASP A CA 1
ATOM 750 C C . ASP A 1 95 ? 1.689 1.043 -17.241 1.00 93.50 95 ASP A C 1
ATOM 752 O O . ASP A 1 95 ? 2.267 0.593 -16.248 1.00 93.50 95 ASP A O 1
ATOM 756 N N . PRO A 1 96 ? 0.970 2.177 -17.166 1.00 93.44 96 PRO A N 1
ATOM 757 C CA . PRO A 1 96 ? 0.731 2.861 -15.900 1.00 93.44 96 PRO A CA 1
ATOM 758 C C . PRO A 1 96 ? 0.083 1.945 -14.856 1.00 93.44 96 PRO A C 1
ATOM 760 O O . PRO A 1 96 ? -0.699 1.056 -15.198 1.00 93.44 96 PRO A O 1
ATOM 763 N N . PHE A 1 97 ? 0.370 2.202 -13.578 1.00 95.44 97 PHE A N 1
ATOM 764 C CA . PHE A 1 97 ? -0.282 1.496 -12.480 1.00 95.44 97 PHE A CA 1
ATOM 765 C C . PHE A 1 97 ? -1.804 1.661 -12.573 1.00 95.44 97 PHE A C 1
ATOM 767 O O . PHE A 1 97 ? -2.316 2.778 -12.660 1.00 95.44 97 PHE A O 1
ATOM 774 N N . ALA A 1 98 ? -2.512 0.536 -12.556 1.00 94.00 98 ALA A N 1
ATOM 775 C CA . ALA A 1 98 ? -3.961 0.478 -12.517 1.00 94.00 98 ALA A CA 1
ATOM 776 C C . ALA A 1 98 ? -4.394 -0.154 -11.196 1.00 94.00 98 ALA A C 1
ATOM 778 O O . ALA A 1 98 ? -3.740 -1.062 -10.691 1.00 94.00 98 ALA A O 1
ATOM 779 N N . GLU A 1 99 ? -5.507 0.329 -10.661 1.00 95.12 99 GLU A N 1
ATOM 780 C CA . GLU A 1 99 ? -6.055 -0.141 -9.397 1.00 95.12 99 GLU A CA 1
ATOM 781 C C . GLU A 1 99 ? -7.493 -0.626 -9.564 1.00 95.12 99 GLU A C 1
ATOM 783 O O . GLU A 1 99 ? -8.237 -0.176 -10.449 1.00 95.12 99 GLU A O 1
ATOM 788 N N . THR A 1 100 ? -7.890 -1.531 -8.677 1.00 97.75 100 THR A N 1
ATOM 789 C CA . THR A 1 100 ? -9.250 -2.032 -8.578 1.00 97.75 100 THR A CA 1
ATOM 790 C C . THR A 1 100 ? -10.218 -0.877 -8.307 1.00 97.75 100 THR A C 1
ATOM 792 O O . THR A 1 100 ? -9.947 0.041 -7.529 1.00 97.75 100 THR A O 1
ATOM 795 N N . ARG A 1 101 ? -11.392 -0.930 -8.946 1.00 97.25 101 ARG A N 1
ATOM 796 C CA . ARG A 1 101 ? -12.492 0.017 -8.728 1.00 97.25 101 ARG A CA 1
ATOM 797 C C . ARG A 1 101 ? -13.690 -0.694 -8.120 1.00 97.25 101 ARG A C 1
ATOM 799 O O . ARG A 1 101 ? -14.168 -1.680 -8.676 1.00 97.25 101 ARG A O 1
ATOM 806 N N . VAL A 1 102 ? -14.211 -0.151 -7.026 1.00 93.12 102 VAL A N 1
ATOM 807 C CA . VAL A 1 102 ? -15.430 -0.629 -6.360 1.00 93.12 102 VAL A CA 1
ATOM 808 C C . VAL A 1 102 ? -16.488 0.455 -6.505 1.00 93.12 102 VAL A C 1
ATOM 810 O O . VAL A 1 102 ? -16.257 1.596 -6.115 1.00 93.12 102 VAL A O 1
ATOM 813 N N . ASP A 1 103 ? -17.617 0.124 -7.133 1.00 91.62 103 ASP A N 1
ATOM 814 C CA . ASP A 1 103 ? -18.694 1.077 -7.447 1.00 91.62 103 ASP A CA 1
ATOM 815 C C . ASP A 1 103 ? -18.211 2.320 -8.222 1.00 91.62 103 ASP A C 1
ATOM 817 O O . ASP A 1 103 ? -18.701 3.434 -8.054 1.00 91.62 103 ASP A O 1
ATOM 821 N N . GLY A 1 104 ? -17.208 2.128 -9.086 1.00 94.06 104 GLY A N 1
ATOM 822 C CA . GLY A 1 104 ? -16.581 3.191 -9.877 1.00 94.06 104 GLY A CA 1
ATOM 823 C C . GLY A 1 104 ? -15.515 4.003 -9.134 1.00 94.06 104 GLY A C 1
ATOM 824 O O . GLY A 1 104 ? -14.764 4.731 -9.788 1.00 94.06 104 GLY A O 1
ATOM 825 N N . ILE A 1 105 ? -15.385 3.834 -7.818 1.00 94.81 105 ILE A N 1
ATOM 826 C CA . ILE A 1 105 ? -14.413 4.533 -6.971 1.00 94.81 105 ILE A CA 1
ATOM 827 C C . ILE A 1 105 ? -13.102 3.731 -6.941 1.00 94.81 105 ILE A C 1
ATOM 829 O O . ILE A 1 105 ? -13.147 2.522 -6.690 1.00 94.81 105 ILE A O 1
ATOM 833 N N . PRO A 1 106 ? -11.938 4.349 -7.206 1.00 96.31 106 PRO A N 1
ATOM 834 C CA . PRO A 1 106 ? -10.655 3.673 -7.057 1.00 96.31 106 PRO A CA 1
ATOM 835 C C . PRO A 1 106 ? -10.417 3.219 -5.613 1.00 96.31 106 PRO A C 1
ATOM 837 O O . PRO A 1 106 ? -10.760 3.920 -4.659 1.00 96.31 106 PRO A O 1
ATOM 840 N N . ILE A 1 107 ? -9.827 2.039 -5.434 1.00 97.50 107 ILE A N 1
ATOM 841 C CA . ILE A 1 107 ? -9.645 1.458 -4.102 1.00 97.50 107 ILE A CA 1
ATOM 842 C C . ILE A 1 107 ? -8.752 2.329 -3.202 1.00 97.50 107 ILE A C 1
ATOM 844 O O . ILE A 1 107 ? -9.025 2.449 -2.004 1.00 97.50 107 ILE A O 1
ATOM 848 N N . SER A 1 108 ? -7.754 3.020 -3.770 1.00 97.19 108 SER A N 1
ATOM 849 C CA . SER A 1 108 ? -6.918 3.979 -3.038 1.00 97.19 108 SER A CA 1
ATOM 850 C C . SER A 1 108 ? -7.721 5.139 -2.444 1.00 97.19 108 SER A C 1
ATOM 852 O O . SER A 1 108 ? -7.419 5.586 -1.334 1.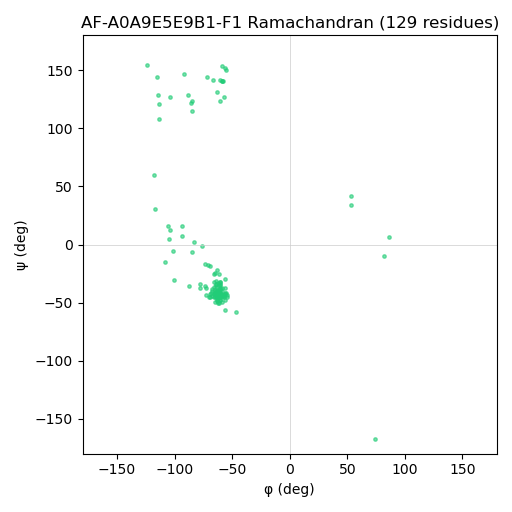00 97.19 108 SER A O 1
ATOM 854 N N . GLU A 1 109 ? -8.774 5.601 -3.123 1.00 97.06 109 GLU A N 1
ATOM 855 C CA . GLU A 1 109 ? -9.654 6.668 -2.639 1.00 97.06 109 GLU A CA 1
ATOM 856 C C . GLU A 1 109 ? -10.470 6.200 -1.429 1.00 97.06 109 GLU A C 1
ATOM 858 O O . GLU A 1 109 ? -10.570 6.927 -0.435 1.00 97.06 109 GLU A O 1
ATOM 863 N N . LYS A 1 110 ? -10.981 4.961 -1.454 1.00 97.38 110 LYS A N 1
ATOM 864 C CA . LYS A 1 110 ? -11.686 4.365 -0.307 1.00 97.38 110 LYS A CA 1
ATOM 865 C C . LYS A 1 110 ? -10.771 4.241 0.912 1.00 97.38 110 LYS A C 1
ATOM 867 O O . LYS A 1 110 ? -11.133 4.684 2.005 1.00 97.38 110 LYS A O 1
ATOM 872 N N . VAL A 1 111 ? -9.566 3.697 0.714 1.00 98.12 111 VAL A N 1
ATOM 873 C CA . VAL A 1 111 ? -8.550 3.553 1.770 1.00 98.12 111 VAL A CA 1
ATOM 874 C C . VAL A 1 111 ? -8.182 4.915 2.361 1.00 98.12 111 VAL A C 1
ATOM 876 O O . VAL A 1 111 ? -8.134 5.065 3.585 1.00 98.12 111 VAL A O 1
ATOM 879 N N . SER A 1 112 ? -7.961 5.912 1.503 1.00 98.12 112 SER A N 1
ATOM 880 C CA . SER A 1 112 ? -7.512 7.248 1.909 1.00 98.12 112 SER A CA 1
ATOM 881 C C . SER A 1 112 ? -8.604 8.058 2.600 1.00 98.12 112 SER A C 1
ATOM 883 O O . SER A 1 112 ? -8.317 8.745 3.578 1.00 98.12 112 SER A O 1
ATOM 885 N N . THR A 1 113 ? -9.857 7.946 2.152 1.00 97.88 113 THR A N 1
ATOM 886 C CA . THR A 1 113 ? -11.004 8.598 2.803 1.00 97.88 113 THR A CA 1
ATOM 887 C C . THR A 1 113 ? -11.167 8.104 4.236 1.00 97.88 113 THR A C 1
ATOM 889 O O . THR A 1 113 ? -11.224 8.906 5.165 1.00 97.88 113 THR A O 1
ATOM 892 N N . PHE A 1 114 ? -11.132 6.784 4.445 1.00 97.62 114 PHE A N 1
ATOM 893 C CA . PHE A 1 114 ? -11.191 6.218 5.793 1.00 97.62 114 PHE A CA 1
ATOM 894 C C . PHE A 1 114 ? -10.028 6.702 6.668 1.00 97.62 114 PHE A C 1
ATOM 896 O O . PHE A 1 114 ? -10.230 7.065 7.828 1.00 97.62 114 PHE A O 1
ATOM 903 N N . ALA A 1 115 ? -8.808 6.723 6.126 1.00 98.00 115 ALA A N 1
ATOM 904 C CA . ALA A 1 115 ? -7.628 7.199 6.838 1.00 98.00 115 ALA A CA 1
ATOM 905 C C . ALA A 1 115 ? -7.769 8.676 7.260 1.00 98.00 115 ALA A C 1
ATOM 907 O O . ALA A 1 115 ? -7.469 9.024 8.405 1.00 98.00 115 ALA A O 1
ATOM 908 N N . ALA A 1 116 ? -8.289 9.529 6.372 1.00 97.56 116 ALA A N 1
ATOM 909 C CA . ALA A 1 116 ? -8.544 10.941 6.644 1.00 97.56 116 ALA A CA 1
ATOM 910 C C . ALA A 1 116 ? -9.614 11.141 7.731 1.00 97.56 116 ALA A C 1
ATOM 912 O O . ALA A 1 116 ? -9.359 11.844 8.712 1.00 97.56 116 ALA A O 1
ATOM 913 N N . ASP A 1 117 ? -10.760 10.467 7.609 1.00 97.06 117 ASP A N 1
ATOM 914 C CA . ASP A 1 117 ? -11.876 10.552 8.564 1.00 97.06 117 ASP A CA 1
ATOM 915 C C . ASP A 1 117 ? -11.487 10.092 9.975 1.00 97.06 117 ASP A C 1
ATOM 917 O O . ASP A 1 117 ? -12.076 10.521 10.970 1.00 97.06 117 ASP A O 1
ATOM 921 N N . ASN A 1 118 ? -10.472 9.232 10.073 1.00 95.69 118 ASN A N 1
ATOM 922 C CA . ASN A 1 118 ? -9.970 8.698 11.332 1.00 95.69 118 ASN A CA 1
ATOM 923 C C . ASN A 1 118 ? -8.653 9.346 11.782 1.00 95.69 118 ASN A C 1
ATOM 925 O O . ASN A 1 118 ? -8.027 8.834 12.704 1.00 95.69 118 ASN A O 1
ATOM 929 N N . LEU A 1 119 ? -8.215 10.463 11.187 1.00 96.56 119 LEU A N 1
ATOM 930 C CA . LEU A 1 119 ? -6.978 11.165 11.572 1.00 96.56 119 LEU A CA 1
ATOM 931 C C . LEU A 1 119 ? -5.746 10.235 11.589 1.00 96.56 119 LEU A C 1
ATOM 933 O O . LEU A 1 119 ? -4.926 10.281 12.510 1.00 96.56 119 LEU A O 1
ATOM 937 N N . MET A 1 120 ? -5.647 9.366 10.586 1.00 97.62 120 MET A N 1
ATOM 938 C CA . MET A 1 120 ? -4.525 8.457 10.351 1.00 97.62 120 MET A CA 1
ATOM 939 C C . MET A 1 120 ? -3.886 8.787 9.003 1.00 97.62 120 MET A C 1
ATOM 941 O O . MET A 1 120 ? -3.918 7.989 8.070 1.00 97.62 120 MET A O 1
ATOM 945 N N . LYS A 1 121 ? -3.389 10.018 8.854 1.00 96.81 121 LYS A N 1
ATOM 946 C CA . LYS A 1 121 ? -2.961 10.543 7.551 1.00 96.81 121 LYS A CA 1
ATOM 947 C C . LYS A 1 121 ? -1.911 9.653 6.879 1.00 96.81 121 LYS A C 1
ATOM 949 O O . LYS A 1 121 ? -1.974 9.477 5.666 1.00 96.81 121 LYS A O 1
ATOM 954 N N . SER A 1 122 ? -0.995 9.076 7.653 1.00 98.00 122 SER A N 1
ATOM 955 C CA . SER A 1 122 ? 0.071 8.219 7.121 1.00 98.00 122 SER A CA 1
ATOM 956 C C . SER A 1 122 ? -0.467 6.872 6.622 1.00 98.00 122 SER A C 1
ATOM 958 O O . SER A 1 122 ? 0.190 6.194 5.842 1.00 98.00 122 SER A O 1
ATOM 960 N N . CYS A 1 123 ? -1.681 6.483 7.033 1.00 98.50 123 CYS A N 1
ATOM 961 C CA . CYS A 1 123 ? -2.379 5.299 6.531 1.00 98.50 123 CYS A CA 1
ATOM 962 C C . CYS A 1 123 ? -3.145 5.526 5.220 1.00 98.50 123 CYS A C 1
ATOM 964 O O . CYS A 1 123 ? -3.805 4.596 4.753 1.00 98.50 123 CYS A O 1
ATOM 966 N N . ALA A 1 124 ? -3.095 6.720 4.622 1.00 98.19 124 ALA A N 1
ATOM 967 C CA . ALA A 1 124 ? -3.618 6.915 3.273 1.00 98.19 124 ALA A CA 1
ATOM 968 C C . ALA A 1 124 ? -2.904 5.989 2.272 1.00 98.19 124 ALA A C 1
ATOM 970 O O . ALA A 1 124 ? -1.756 5.590 2.485 1.00 98.19 124 ALA A O 1
ATOM 971 N N . ALA A 1 125 ? -3.583 5.638 1.179 1.00 97.12 125 ALA A N 1
ATOM 972 C CA . ALA A 1 125 ? -2.969 4.819 0.144 1.00 97.12 125 ALA A CA 1
ATOM 973 C C . ALA A 1 125 ? -1.780 5.578 -0.480 1.00 97.12 125 ALA A C 1
ATOM 975 O O . ALA A 1 125 ? -1.926 6.747 -0.851 1.00 97.12 125 ALA A O 1
ATOM 976 N N . PRO A 1 126 ? -0.601 4.948 -0.607 1.00 95.50 126 PRO A N 1
ATOM 977 C CA . PRO A 1 126 ? 0.537 5.564 -1.270 1.00 95.50 126 PRO A CA 1
ATOM 978 C C . PRO A 1 126 ? 0.261 5.989 -2.718 1.00 95.50 126 PRO A C 1
ATOM 980 O O . PRO A 1 126 ? -0.361 5.267 -3.491 1.00 95.50 126 PRO A O 1
ATOM 983 N N . ILE A 1 127 ? 0.797 7.145 -3.107 1.00 90.25 127 ILE A N 1
ATOM 984 C CA . ILE A 1 127 ? 0.687 7.700 -4.470 1.00 90.25 127 ILE A CA 1
ATOM 985 C C . ILE A 1 127 ? 1.991 7.570 -5.271 1.00 90.25 127 ILE A C 1
ATOM 987 O O . ILE A 1 127 ? 2.189 8.239 -6.273 1.00 90.25 127 ILE A O 1
ATOM 991 N N . ASP A 1 128 ? 2.917 6.729 -4.818 1.00 91.12 128 ASP A N 1
ATOM 992 C CA . ASP A 1 128 ? 4.244 6.540 -5.423 1.00 91.12 128 ASP A CA 1
ATOM 993 C C . ASP A 1 128 ? 4.227 5.844 -6.787 1.00 91.12 128 ASP A C 1
ATOM 995 O O . ASP A 1 128 ? 5.216 5.901 -7.517 1.00 91.12 128 ASP A O 1
ATOM 999 N N . LEU A 1 129 ? 3.130 5.159 -7.109 1.00 90.12 129 LEU A N 1
ATOM 1000 C CA . LEU A 1 129 ? 2.929 4.480 -8.390 1.00 90.12 129 LEU A CA 1
ATOM 1001 C C . LEU A 1 129 ? 1.900 5.188 -9.278 1.00 90.12 129 LEU A C 1
ATOM 1003 O O . LEU A 1 129 ? 1.848 4.909 -10.474 1.00 90.12 129 LEU A O 1
ATOM 1007 N N . SER A 1 130 ? 1.115 6.102 -8.706 1.00 73.94 130 SER A N 1
ATOM 1008 C CA . SER A 1 130 ? 0.087 6.868 -9.404 1.00 73.94 130 SER A CA 1
ATOM 1009 C C . SER A 1 130 ? 0.731 8.097 -10.050 1.00 73.94 130 SER A C 1
ATOM 1011 O O . SER A 1 130 ? 1.248 8.968 -9.351 1.00 73.94 130 SER A O 1
ATOM 1013 N N . VAL A 1 131 ? 0.723 8.151 -11.383 1.00 57.72 131 VAL A N 1
ATOM 1014 C CA . VAL A 1 131 ? 1.241 9.264 -12.201 1.00 57.72 131 VAL A CA 1
ATOM 1015 C C . VAL A 1 131 ? 0.136 9.931 -12.998 1.00 57.72 131 VAL A C 1
ATOM 1017 O O . VAL A 1 131 ? -0.767 9.205 -13.470 1.00 57.72 131 VAL A O 1
#

pLDDT: mean 94.52, std 6.81, range [57.72, 98.81]

Sequence (131 aa):
WQQYAEKRCVAAEQERVELADMRRLSDVGPDALQQRAAIVDKATDSIERAVDDIAAQPVADEKGQAIVPLWIADYRTYIQDRREYADALRAGNNDPFAETRVDGIPISEKVSTFAADNLMKSCAAPIDLSV

Nearest PDB structures (foldseek):
  6xxv-assembly2_F  TM=4.280E-01  e=6.349E+00  Homo sapiens
  8grx-assembly1_C  TM=3.682E-01  e=7.738E+00  Homo sapiens
  1b68-assembly1_A  TM=3.266E-01  e=9.431E+00  Homo sapiens

Foldseek 3Di:
DLVLLLVLLVQLVVQLVVLDDPDDLVRPPPCSLVSVLVSLVSSLVSLVVSLVSVVPDDDDDPVCVVCVVVLSVLSVQQSVLSNVSSVCSVVVHPPQRDADDDPNHGSLVVNCVVCVVSVSNSRRDDCSRPD

Secondary structure (DSSP, 8-state):
-HHHHHHHHHHHHHHHHHT-----GGGS-TTHHHHHHHHHHHHHHHHHHHHHHHHTSPP-SHHHHHHHHHHHHHHHHHHHHHHHH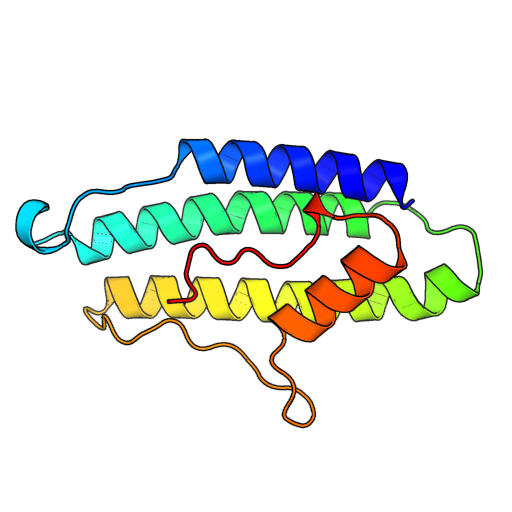HHHHHTT--PPP---EETTEEHHHHHHHHHHHTT-GGGSPP-SS--